Protein AF-A0A9X8Y8F3-F1 (afdb_monomer_lite)

Secondary structure (DSSP, 8-state):
----SHHHHHHHHHHHHHHHHHHHHTT-HHHHHHHHHHHHHHHHHHHHHHHHHHTT--HHHHHH-HHHHHHHHHHHHHHHHHHHHHHHHH-

Sequence (91 aa):
MVYRDSGICTISEKHKRLGYLNLLTSGRLNEYLASVNEQAENMFSQLIKEYADKQGVTERLKAENQLLWMQKMNNIRACVREIVDMEIIYL

InterPro domains:
  IPR026989 Transposon-encoded protein TnpV [PF14198] (14-89)

Organism: NCBI:txid1849041

Foldseek 3Di:
DDPPDPVVVVVVVVVVVVVCVVCVVVVNNVVVVVVLVVVLVVQLVVQLVVQCVVVVLDVVCCVVPVPVSVVSSVVSSVVSVVVSCCVSVVD

Radius of gyration: 19.42 Å; chains: 1; bounding box: 34×46×46 Å

Structure (mmCIF, N/CA/C/O backbone):
data_AF-A0A9X8Y8F3-F1
#
_entry.id   AF-A0A9X8Y8F3-F1
#
loop_
_atom_site.group_PDB
_atom_site.id
_atom_site.type_symbol
_atom_site.label_atom_id
_atom_site.label_alt_id
_atom_site.label_comp_id
_atom_site.label_asym_id
_atom_site.label_entity_id
_atom_site.label_seq_id
_atom_site.pdbx_PDB_ins_code
_atom_site.Cartn_x
_atom_site.Cartn_y
_atom_site.Cartn_z
_atom_site.occupancy
_atom_site.B_iso_or_equiv
_atom_site.auth_seq_id
_atom_site.auth_comp_id
_atom_site.auth_asym_id
_atom_site.auth_atom_id
_atom_site.pdbx_PDB_model_num
ATOM 1 N N . MET A 1 1 ? 15.377 34.957 -17.373 1.00 34.25 1 MET A N 1
ATOM 2 C CA . MET A 1 1 ? 14.587 33.812 -16.869 1.00 34.25 1 MET A CA 1
ATOM 3 C C . MET A 1 1 ? 14.965 32.598 -17.699 1.00 34.25 1 MET A C 1
ATOM 5 O O . MET A 1 1 ? 14.879 32.658 -18.917 1.00 34.25 1 MET A O 1
ATOM 9 N N . VAL A 1 2 ? 15.568 31.603 -17.052 1.00 40.06 2 VAL A N 1
ATOM 10 C CA . VAL A 1 2 ? 16.370 30.547 -17.682 1.00 40.06 2 VAL A CA 1
ATOM 11 C C . VAL A 1 2 ? 15.458 29.451 -18.231 1.00 40.06 2 VAL A C 1
ATOM 13 O O . VAL A 1 2 ? 14.809 28.751 -17.467 1.00 40.06 2 VAL A O 1
ATOM 16 N N . TYR A 1 3 ? 15.447 29.285 -19.553 1.00 38.53 3 TYR A N 1
ATOM 17 C CA . TYR A 1 3 ? 14.975 28.071 -20.216 1.00 38.53 3 TYR A CA 1
ATOM 18 C C . TYR A 1 3 ? 16.076 27.001 -20.109 1.00 38.53 3 TYR A C 1
ATOM 20 O O . TYR A 1 3 ? 16.921 26.868 -20.991 1.00 38.53 3 TYR A O 1
ATOM 28 N N . ARG A 1 4 ? 16.123 26.264 -19.001 1.00 44.72 4 ARG A N 1
ATOM 29 C CA . ARG A 1 4 ? 16.871 25.004 -18.878 1.00 44.72 4 ARG A CA 1
ATOM 30 C C . ARG A 1 4 ? 15.965 24.064 -18.116 1.00 44.72 4 ARG A C 1
ATOM 32 O O . ARG A 1 4 ? 15.908 24.221 -16.917 1.00 44.72 4 ARG A O 1
ATOM 39 N N . ASP A 1 5 ? 15.244 23.196 -18.824 1.00 50.59 5 ASP A N 1
ATOM 40 C CA . ASP A 1 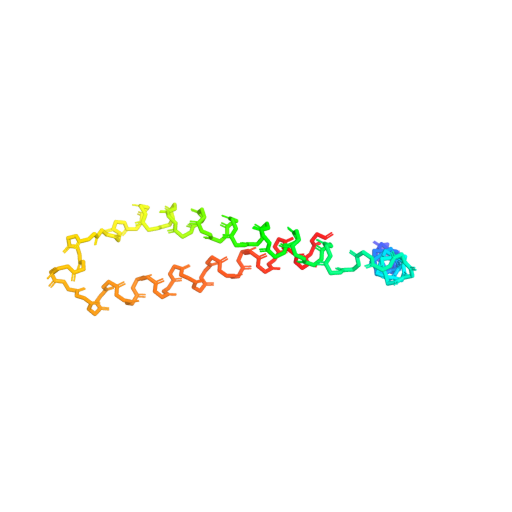5 ? 14.691 21.937 -18.279 1.00 50.59 5 ASP A CA 1
ATOM 41 C C . ASP A 1 5 ? 14.062 21.036 -19.367 1.00 50.59 5 ASP A C 1
ATOM 43 O O . ASP A 1 5 ? 13.813 19.858 -19.132 1.00 50.59 5 ASP A O 1
ATOM 47 N N . SER A 1 6 ? 13.899 21.499 -20.616 1.00 51.28 6 SER A N 1
ATOM 48 C CA . SER A 1 6 ? 13.359 20.653 -21.706 1.00 51.28 6 SER A CA 1
ATOM 49 C C . SER A 1 6 ? 14.313 19.550 -22.209 1.00 51.28 6 SER A C 1
ATOM 51 O O . SER A 1 6 ? 13.885 18.618 -22.892 1.00 51.28 6 SER A O 1
ATOM 53 N N . GLY A 1 7 ? 15.608 19.633 -21.889 1.00 50.59 7 GLY A N 1
ATOM 54 C CA . GLY A 1 7 ? 16.613 18.654 -22.327 1.00 50.59 7 GLY A CA 1
ATOM 55 C C . GLY A 1 7 ? 16.686 17.397 -21.457 1.00 50.59 7 GLY A C 1
ATOM 56 O O . GLY A 1 7 ? 16.990 16.323 -21.960 1.00 50.59 7 GLY A O 1
ATOM 57 N N . ILE A 1 8 ? 16.382 17.504 -20.162 1.00 53.00 8 ILE A N 1
ATOM 58 C CA . ILE A 1 8 ? 16.522 16.386 -19.213 1.00 53.00 8 ILE A CA 1
ATOM 59 C C . ILE A 1 8 ? 15.379 15.382 -19.407 1.00 53.00 8 ILE A C 1
ATOM 61 O O . ILE A 1 8 ? 15.618 14.179 -19.501 1.00 53.00 8 ILE A O 1
ATOM 65 N N . CYS A 1 9 ? 14.154 15.886 -19.584 1.00 49.78 9 CYS A N 1
ATOM 66 C CA . CYS A 1 9 ? 12.970 15.068 -19.853 1.00 49.78 9 CYS A CA 1
ATOM 67 C C . CYS A 1 9 ? 13.104 14.258 -21.160 1.00 49.78 9 CYS A C 1
ATOM 69 O O . CYS A 1 9 ? 12.811 13.068 -21.203 1.00 49.78 9 CYS A O 1
ATOM 71 N N . THR A 1 10 ? 13.669 14.852 -22.218 1.00 51.91 10 THR A N 1
ATOM 72 C CA . THR A 1 10 ? 13.847 14.151 -23.504 1.00 51.91 10 THR A CA 1
ATOM 73 C C . THR A 1 10 ? 14.958 13.093 -23.491 1.00 51.91 10 THR A C 1
ATOM 75 O O . THR A 1 10 ? 14.959 12.201 -24.341 1.00 51.91 10 THR A O 1
ATOM 78 N N . ILE A 1 11 ? 15.908 13.156 -22.552 1.00 53.06 11 ILE A N 1
ATOM 79 C CA . ILE A 1 11 ? 16.980 12.157 -22.412 1.00 53.06 11 ILE A CA 1
ATOM 80 C C . ILE A 1 11 ? 16.503 10.937 -21.613 1.00 53.06 11 ILE A C 1
ATOM 82 O O . ILE A 1 11 ? 16.868 9.816 -21.985 1.00 53.06 11 ILE A O 1
ATOM 86 N N . SER A 1 12 ? 15.680 11.122 -20.570 1.00 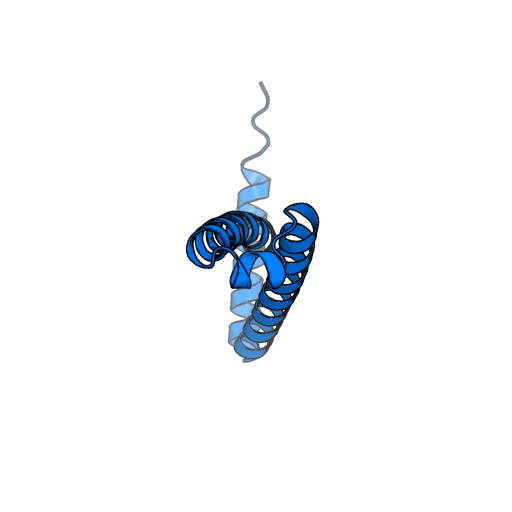56.59 12 SER A N 1
ATOM 87 C CA . SER A 1 12 ? 15.134 10.005 -19.780 1.00 56.59 12 SER A CA 1
ATOM 88 C C . SER A 1 12 ? 14.175 9.147 -20.610 1.00 56.59 12 SER A C 1
ATOM 90 O O . SER A 1 12 ? 14.297 7.921 -20.618 1.00 56.59 12 SER A O 1
ATOM 92 N N . GLU A 1 13 ? 13.309 9.772 -21.414 1.00 60.41 13 GLU A N 1
ATOM 93 C CA . GLU A 1 13 ? 12.402 9.061 -22.322 1.00 60.41 13 GLU A CA 1
ATOM 94 C C . GLU A 1 13 ? 13.159 8.237 -23.367 1.00 60.41 13 GLU A C 1
ATOM 96 O O . GLU A 1 13 ? 12.813 7.086 -23.644 1.00 60.41 13 GLU A O 1
ATOM 101 N N . LYS A 1 14 ? 14.237 8.796 -23.932 1.00 61.62 14 LYS A N 1
ATOM 102 C CA . LYS A 1 14 ? 15.081 8.079 -24.896 1.00 61.62 14 LYS A CA 1
ATOM 103 C C . LYS A 1 14 ? 15.814 6.907 -24.249 1.00 61.62 14 LYS A C 1
ATOM 105 O O . LYS A 1 14 ? 15.883 5.850 -24.868 1.00 61.62 14 LYS A O 1
ATOM 110 N N . HIS A 1 15 ? 16.310 7.054 -23.019 1.00 62.88 15 HIS A N 1
ATOM 111 C CA . HIS A 1 15 ? 16.944 5.954 -22.285 1.00 62.88 15 HIS A CA 1
ATOM 112 C C . HIS A 1 15 ? 15.952 4.844 -21.926 1.00 62.88 15 HIS A C 1
ATOM 114 O O . HIS A 1 15 ? 16.267 3.678 -22.163 1.00 62.88 15 HIS A O 1
ATOM 120 N N . LYS A 1 16 ? 14.737 5.176 -21.461 1.00 66.56 16 LYS A N 1
ATOM 121 C CA . LYS A 1 16 ? 13.668 4.184 -21.234 1.00 66.56 16 LYS A CA 1
ATOM 122 C C . LYS A 1 16 ? 13.321 3.439 -22.523 1.00 66.56 16 LYS A C 1
ATOM 124 O O . LYS A 1 16 ? 13.236 2.213 -22.531 1.00 66.56 16 LYS A O 1
ATOM 129 N N . ARG A 1 17 ? 13.202 4.163 -23.640 1.00 66.38 17 ARG A N 1
ATOM 130 C CA . ARG A 1 17 ? 12.889 3.575 -24.951 1.00 66.38 17 ARG A CA 1
ATOM 131 C C . ARG A 1 17 ? 14.005 2.668 -25.475 1.00 66.38 17 ARG A C 1
ATOM 133 O O . ARG A 1 17 ? 13.713 1.594 -25.991 1.00 66.38 17 ARG A O 1
ATOM 140 N N . LEU A 1 18 ? 15.266 3.076 -25.329 1.00 68.94 18 LEU A N 1
ATOM 141 C CA . LEU A 1 18 ? 16.431 2.272 -25.711 1.00 68.94 18 LEU A CA 1
ATOM 142 C C . LEU A 1 18 ? 16.583 1.036 -24.818 1.00 68.94 18 LEU A C 1
ATOM 144 O O . LEU A 1 18 ? 16.839 -0.047 -25.332 1.00 68.94 18 LEU A O 1
ATOM 148 N N . GLY A 1 19 ? 16.358 1.165 -23.507 1.00 68.31 19 GLY A N 1
ATOM 149 C CA . GLY A 1 19 ? 16.327 0.034 -22.579 1.00 68.31 19 GLY A CA 1
ATOM 150 C C . GLY A 1 19 ? 15.247 -0.982 -22.952 1.00 68.31 19 GLY A C 1
ATOM 151 O O . GLY A 1 19 ? 15.536 -2.170 -23.071 1.00 68.31 19 GLY A O 1
ATOM 152 N N . TYR A 1 20 ? 14.034 -0.507 -23.245 1.00 67.38 20 TYR A N 1
ATOM 153 C CA . TYR A 1 20 ? 12.929 -1.346 -23.711 1.00 67.38 20 TYR A CA 1
ATOM 154 C C . TYR A 1 20 ? 13.258 -2.072 -25.026 1.00 67.38 20 TYR A C 1
ATOM 156 O O . TYR A 1 20 ? 13.054 -3.279 -25.133 1.00 67.38 20 TYR A O 1
ATOM 164 N N . LEU A 1 21 ? 13.827 -1.369 -26.011 1.00 68.38 21 LEU A N 1
ATOM 165 C CA . LEU A 1 21 ? 14.257 -1.955 -27.287 1.00 68.38 21 LEU A CA 1
ATOM 166 C C . LEU A 1 21 ? 15.368 -2.999 -27.109 1.00 68.38 21 LEU A C 1
ATOM 168 O O . LEU A 1 21 ? 15.324 -4.056 -27.737 1.00 68.38 21 LEU A O 1
ATOM 172 N N . ASN A 1 22 ? 16.332 -2.742 -26.226 1.00 69.75 22 ASN A N 1
ATOM 173 C CA . ASN A 1 22 ? 17.407 -3.684 -25.914 1.00 69.75 22 ASN A CA 1
ATOM 174 C C . ASN A 1 22 ? 16.877 -4.939 -25.198 1.00 69.75 22 ASN A C 1
ATOM 176 O O . ASN A 1 22 ? 17.292 -6.058 -25.506 1.00 69.75 22 ASN A O 1
ATOM 180 N N . LEU A 1 23 ? 15.918 -4.784 -24.282 1.00 68.56 23 LEU A N 1
ATOM 181 C CA . LEU A 1 23 ? 15.248 -5.895 -23.597 1.00 68.56 23 LEU A CA 1
ATOM 182 C C . LEU A 1 23 ? 14.373 -6.725 -24.541 1.00 68.56 23 LEU A C 1
ATOM 184 O O . LEU A 1 23 ? 14.369 -7.953 -24.460 1.00 68.56 23 LEU A O 1
ATOM 188 N N . LEU A 1 24 ? 13.674 -6.064 -25.465 1.00 70.38 24 LEU A N 1
ATOM 189 C CA . LEU A 1 24 ? 12.883 -6.726 -26.498 1.00 70.38 24 LEU A CA 1
ATOM 190 C C . LEU A 1 24 ? 13.781 -7.538 -27.440 1.00 70.38 24 LEU A C 1
ATOM 192 O O . LEU A 1 24 ? 13.501 -8.702 -27.709 1.00 70.38 24 LEU A O 1
ATOM 196 N N . THR A 1 25 ? 14.895 -6.950 -27.884 1.00 71.06 25 THR A N 1
ATOM 197 C CA . THR A 1 25 ? 15.841 -7.600 -28.809 1.00 71.06 25 THR A CA 1
ATOM 198 C C . THR A 1 25 ? 16.600 -8.754 -28.145 1.00 71.06 25 THR A C 1
ATOM 200 O O . THR A 1 25 ? 16.934 -9.732 -28.804 1.00 71.06 25 THR A O 1
ATOM 203 N N . SER A 1 26 ? 16.845 -8.676 -26.833 1.00 75.75 26 SER A N 1
ATOM 204 C CA . SER A 1 26 ? 17.495 -9.747 -26.060 1.00 75.75 26 SER A CA 1
ATOM 205 C C . SER A 1 26 ? 16.540 -10.854 -25.598 1.00 75.75 26 SER A C 1
ATOM 207 O O . SER A 1 26 ? 17.002 -11.850 -25.047 1.00 75.75 26 SER A O 1
ATOM 209 N N . GLY A 1 27 ? 15.223 -10.701 -25.790 1.00 74.81 27 GLY A N 1
ATOM 210 C CA . GLY A 1 27 ? 14.215 -11.663 -25.329 1.00 74.81 27 GLY A CA 1
ATOM 211 C C . GLY A 1 27 ? 14.022 -11.707 -23.806 1.00 74.81 27 GLY A C 1
ATOM 212 O O . GLY A 1 27 ? 13.264 -12.535 -23.311 1.00 74.81 27 GLY A O 1
ATOM 213 N N . ARG A 1 28 ? 14.670 -10.807 -23.051 1.00 77.44 28 ARG A N 1
ATOM 214 C CA . ARG A 1 28 ? 14.656 -10.769 -21.573 1.00 77.44 28 ARG A CA 1
ATOM 215 C C . ARG A 1 28 ? 13.637 -9.786 -20.999 1.00 77.44 28 ARG A C 1
ATOM 217 O O . ARG A 1 28 ? 13.621 -9.530 -19.798 1.00 77.44 28 ARG A O 1
ATOM 224 N N . LEU A 1 29 ? 12.770 -9.236 -21.849 1.00 79.25 29 LEU A N 1
ATOM 225 C CA . LEU A 1 29 ? 11.723 -8.295 -21.450 1.00 79.25 29 LEU A CA 1
ATOM 226 C C . LEU A 1 29 ? 10.818 -8.866 -20.350 1.00 79.25 29 LEU A C 1
ATOM 228 O O . LEU A 1 29 ? 10.516 -8.166 -19.390 1.00 79.25 29 LEU A O 1
ATOM 232 N N . ASN A 1 30 ? 10.433 -10.138 -20.458 1.00 79.62 30 ASN A N 1
ATOM 233 C CA . ASN A 1 30 ? 9.575 -10.779 -19.462 1.00 79.62 30 ASN A CA 1
ATOM 234 C C . ASN A 1 30 ? 10.272 -10.927 -18.101 1.00 79.62 30 ASN A C 1
ATOM 236 O O . ASN A 1 30 ? 9.631 -10.716 -17.079 1.00 79.62 30 ASN A O 1
ATOM 240 N N . GLU A 1 31 ? 11.576 -11.230 -18.078 1.00 83.31 31 GLU A N 1
ATOM 241 C CA . GLU A 1 31 ? 12.365 -11.295 -16.835 1.00 83.31 31 GLU A CA 1
ATOM 242 C C . GLU A 1 31 ? 12.441 -9.920 -16.159 1.00 83.31 31 GLU A C 1
ATOM 244 O O . GLU A 1 31 ? 12.271 -9.808 -14.947 1.00 83.31 31 GLU A O 1
ATOM 249 N N . TYR A 1 32 ? 12.650 -8.862 -16.947 1.00 82.25 32 TYR A N 1
ATOM 250 C CA . TYR A 1 32 ? 12.680 -7.489 -16.445 1.00 82.25 32 TYR A CA 1
ATOM 251 C C . TYR A 1 32 ? 11.314 -7.023 -15.922 1.00 82.25 32 TYR A C 1
ATOM 253 O O . TYR A 1 32 ? 11.228 -6.444 -14.846 1.00 82.25 32 TYR A O 1
ATOM 261 N N . LEU A 1 33 ? 10.227 -7.303 -16.647 1.00 82.31 33 LEU A N 1
ATOM 262 C CA . LEU A 1 33 ? 8.879 -6.967 -16.182 1.00 82.31 33 LEU A CA 1
ATOM 263 C C . LEU A 1 33 ? 8.518 -7.730 -14.902 1.00 82.31 33 LEU A C 1
ATOM 265 O O . LEU A 1 33 ? 7.921 -7.148 -14.000 1.00 82.31 33 LEU A O 1
ATOM 269 N N . ALA A 1 34 ? 8.913 -9.002 -14.796 1.00 85.38 34 ALA A N 1
ATOM 270 C CA . ALA A 1 34 ? 8.699 -9.795 -13.591 1.00 85.38 34 ALA A CA 1
ATOM 271 C C . ALA A 1 34 ? 9.455 -9.220 -12.384 1.00 85.38 34 ALA A C 1
ATOM 273 O O . ALA A 1 34 ? 8.870 -9.109 -11.311 1.00 85.38 34 ALA A O 1
ATOM 274 N N . SER A 1 35 ? 10.710 -8.793 -12.558 1.00 84.62 35 SER A N 1
ATOM 275 C CA . SER A 1 35 ? 11.502 -8.220 -11.462 1.00 84.62 35 SER A CA 1
ATOM 276 C C . SER A 1 35 ? 11.015 -6.837 -11.023 1.00 84.62 35 SER A C 1
ATOM 278 O O . SER A 1 35 ? 11.071 -6.515 -9.836 1.00 84.62 35 SER A O 1
ATOM 280 N N . VAL A 1 36 ? 10.508 -6.011 -11.944 1.00 84.25 36 VAL A N 1
ATOM 281 C CA . VAL A 1 36 ? 9.854 -4.735 -11.603 1.00 84.25 36 VAL A CA 1
ATOM 282 C C . VAL A 1 36 ? 8.538 -4.988 -10.867 1.00 84.25 36 VAL A C 1
ATOM 284 O O . VAL A 1 36 ? 8.269 -4.344 -9.855 1.00 84.25 36 VAL A O 1
ATOM 287 N N . ASN A 1 37 ? 7.742 -5.959 -11.320 1.00 85.12 37 ASN A N 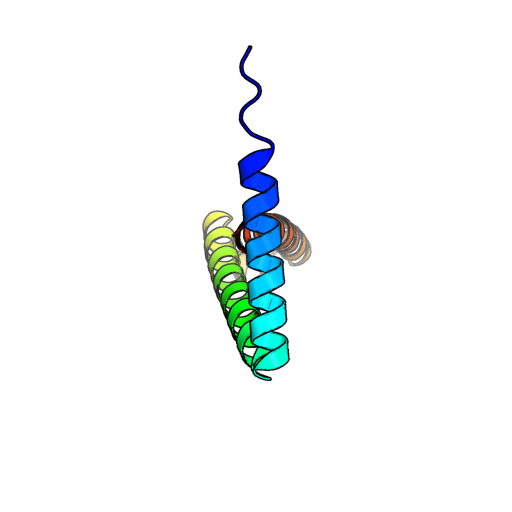1
ATOM 288 C CA . ASN A 1 37 ? 6.497 -6.327 -10.652 1.00 85.12 37 ASN A CA 1
ATOM 289 C C . ASN A 1 37 ? 6.745 -6.889 -9.242 1.00 85.12 37 ASN A C 1
ATOM 291 O O . ASN A 1 37 ? 6.036 -6.540 -8.306 1.00 85.12 37 ASN A O 1
ATOM 295 N N . GLU A 1 38 ? 7.770 -7.723 -9.066 1.00 89.31 38 GLU A N 1
ATOM 296 C CA . GLU A 1 38 ? 8.161 -8.246 -7.752 1.00 89.31 38 GLU A CA 1
ATOM 297 C C . GLU A 1 38 ? 8.597 -7.123 -6.800 1.00 89.31 38 GLU A C 1
ATOM 299 O O . GLU A 1 38 ? 8.198 -7.106 -5.635 1.00 89.31 38 GLU A O 1
ATOM 304 N N . GLN A 1 39 ? 9.363 -6.145 -7.292 1.00 86.88 39 GLN A N 1
ATOM 305 C CA . GLN A 1 39 ? 9.721 -4.960 -6.509 1.00 86.88 39 GLN A CA 1
ATOM 306 C C . GLN A 1 39 ? 8.483 -4.150 -6.102 1.00 86.88 39 GLN A C 1
ATOM 308 O O . GLN A 1 39 ? 8.366 -3.783 -4.932 1.00 86.88 39 GLN A O 1
ATOM 313 N N . ALA A 1 40 ? 7.534 -3.943 -7.021 1.00 85.31 40 ALA A N 1
ATOM 314 C CA . ALA A 1 40 ? 6.266 -3.266 -6.743 1.00 85.31 40 ALA A CA 1
ATOM 315 C C . ALA A 1 40 ? 5.476 -3.945 -5.628 1.00 85.31 40 ALA A C 1
ATOM 317 O O . ALA A 1 40 ? 5.075 -3.297 -4.663 1.00 85.31 40 ALA A O 1
ATOM 318 N N . GLU A 1 41 ? 5.291 -5.257 -5.741 1.00 89.12 41 GLU A N 1
ATOM 319 C CA . GLU A 1 41 ? 4.516 -6.039 -4.782 1.00 89.12 41 GLU A CA 1
ATOM 320 C C . GLU A 1 41 ? 5.188 -6.093 -3.407 1.00 89.12 41 GLU A C 1
ATOM 322 O O . GLU A 1 41 ? 4.511 -6.002 -2.377 1.00 89.12 41 GLU A O 1
ATOM 327 N N . ASN A 1 42 ? 6.521 -6.175 -3.369 1.00 91.31 42 ASN A N 1
ATOM 328 C CA . ASN A 1 42 ? 7.280 -6.131 -2.122 1.00 91.31 42 ASN A CA 1
ATOM 329 C C . ASN A 1 42 ? 7.141 -4.769 -1.428 1.00 91.31 42 ASN A C 1
ATOM 331 O O . ASN A 1 42 ? 6.821 -4.722 -0.236 1.00 91.31 42 ASN A O 1
ATOM 335 N N . MET A 1 43 ? 7.307 -3.666 -2.167 1.00 89.81 43 MET A N 1
ATOM 336 C CA . MET A 1 43 ? 7.118 -2.312 -1.635 1.00 89.81 43 MET A CA 1
ATOM 337 C C . MET A 1 43 ? 5.683 -2.093 -1.154 1.00 89.81 43 MET A C 1
ATOM 339 O O . MET A 1 43 ? 5.467 -1.616 -0.038 1.00 89.81 43 MET A O 1
ATOM 343 N N . PHE A 1 44 ? 4.699 -2.495 -1.960 1.00 86.88 44 PHE A N 1
ATOM 344 C CA . PHE A 1 44 ? 3.285 -2.394 -1.620 1.00 86.88 44 PHE A CA 1
ATOM 345 C C . PHE A 1 44 ? 2.974 -3.163 -0.332 1.00 86.88 44 PHE A C 1
ATOM 347 O O . PHE A 1 44 ? 2.411 -2.609 0.612 1.00 86.88 44 PHE A O 1
ATOM 354 N N . SER A 1 45 ? 3.403 -4.422 -0.243 1.00 89.56 45 SER A N 1
ATOM 355 C CA . SER A 1 45 ? 3.166 -5.274 0.925 1.00 89.56 45 SER A CA 1
ATOM 356 C C . SER A 1 45 ? 3.805 -4.723 2.200 1.00 89.56 45 SER A C 1
ATOM 358 O O . SER A 1 45 ? 3.200 -4.802 3.274 1.00 89.56 45 SER A O 1
ATOM 360 N N . GLN A 1 46 ? 5.009 -4.156 2.102 1.00 92.88 46 GLN A N 1
ATOM 361 C CA . GLN A 1 46 ? 5.683 -3.540 3.241 1.00 92.88 46 GLN A CA 1
ATOM 362 C C . GLN A 1 46 ? 4.952 -2.274 3.707 1.00 92.88 46 GLN A C 1
ATOM 364 O O . GLN A 1 46 ? 4.639 -2.147 4.891 1.00 92.88 46 GLN A O 1
ATOM 369 N N . LEU A 1 47 ? 4.604 -1.378 2.781 1.00 91.19 47 LEU A N 1
ATOM 370 C CA . LEU A 1 47 ? 3.918 -0.125 3.098 1.00 91.19 47 LEU A CA 1
ATOM 371 C C . LEU A 1 47 ? 2.524 -0.362 3.691 1.00 91.19 47 LEU A C 1
ATOM 373 O O . LEU A 1 47 ? 2.154 0.297 4.660 1.00 91.19 47 LEU A O 1
ATOM 377 N N . ILE A 1 48 ? 1.760 -1.334 3.182 1.00 89.88 48 ILE A N 1
ATOM 378 C CA . ILE A 1 48 ? 0.462 -1.695 3.772 1.00 89.88 48 ILE A CA 1
ATOM 379 C C . ILE A 1 48 ? 0.619 -2.105 5.239 1.00 89.88 48 ILE A C 1
ATOM 381 O O . ILE A 1 48 ? -0.183 -1.668 6.063 1.00 89.88 48 ILE A O 1
ATOM 385 N N . LYS A 1 49 ? 1.637 -2.910 5.581 1.00 88.81 49 LYS A N 1
ATOM 386 C CA . LYS A 1 49 ? 1.900 -3.309 6.974 1.00 88.81 49 LYS A CA 1
ATOM 387 C C . LYS A 1 49 ? 2.246 -2.100 7.838 1.00 88.81 49 LYS A C 1
ATOM 389 O O . LYS A 1 49 ? 1.599 -1.883 8.855 1.00 88.81 49 LYS A O 1
ATOM 394 N N . GLU A 1 50 ? 3.180 -1.263 7.392 1.00 89.81 50 GLU A N 1
ATOM 395 C CA . GLU A 1 50 ? 3.590 -0.070 8.141 1.00 89.81 50 GLU A CA 1
ATOM 396 C C . GLU A 1 50 ? 2.425 0.899 8.394 1.00 89.81 50 GLU A C 1
ATOM 398 O O . GLU A 1 50 ? 2.279 1.439 9.492 1.00 89.81 50 GLU A O 1
ATOM 403 N N . TYR A 1 51 ? 1.575 1.129 7.391 1.00 87.75 51 TYR A N 1
ATOM 404 C CA . TYR A 1 51 ? 0.412 2.004 7.534 1.00 87.75 51 TYR A CA 1
ATOM 405 C C . TYR A 1 51 ? -0.703 1.366 8.365 1.00 87.75 51 TYR A C 1
ATOM 407 O O . TYR A 1 51 ? -1.366 2.076 9.125 1.00 87.75 51 TYR A O 1
ATOM 415 N N . ALA A 1 52 ? -0.909 0.050 8.257 1.00 87.06 52 ALA A N 1
ATOM 416 C CA . ALA A 1 52 ? -1.862 -0.674 9.092 1.00 87.06 52 ALA A CA 1
ATOM 417 C C . ALA A 1 52 ? -1.462 -0.608 10.572 1.00 87.06 52 ALA A C 1
ATOM 419 O O . ALA A 1 52 ? -2.312 -0.295 11.410 1.00 87.06 52 ALA A O 1
ATOM 420 N N . ASP A 1 53 ? -0.175 -0.792 10.874 1.00 87.56 53 ASP A N 1
ATOM 421 C CA . ASP A 1 53 ? 0.373 -0.682 12.226 1.00 87.56 53 ASP A CA 1
ATOM 422 C C . ASP A 1 53 ? 0.238 0.750 12.765 1.00 87.56 53 ASP A C 1
ATOM 424 O O . ASP A 1 53 ? -0.293 0.955 13.859 1.00 87.56 53 ASP A O 1
ATOM 428 N N . LYS A 1 54 ? 0.614 1.766 11.971 1.00 86.81 54 LYS A N 1
ATOM 429 C CA . LYS A 1 54 ? 0.483 3.187 12.354 1.00 86.81 54 LYS A CA 1
ATOM 430 C C . LYS A 1 54 ? -0.965 3.616 12.602 1.00 86.81 54 LYS A C 1
ATOM 432 O O . LYS A 1 54 ? -1.215 4.433 13.484 1.00 86.81 54 LY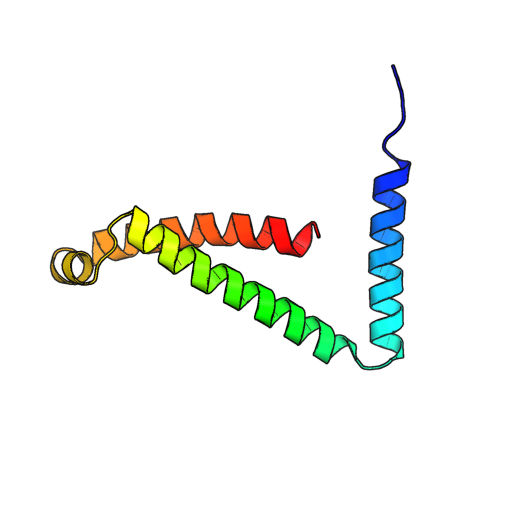S A O 1
ATOM 437 N N . GLN A 1 55 ? -1.921 3.101 11.827 1.00 83.25 55 GLN A N 1
ATOM 438 C CA . GLN A 1 55 ? -3.343 3.438 11.972 1.00 83.25 55 GLN A CA 1
ATOM 439 C C . GLN A 1 55 ? -4.098 2.522 12.949 1.00 83.25 55 GLN A C 1
ATOM 441 O O . GLN A 1 55 ? -5.313 2.685 13.112 1.00 83.25 55 GLN A O 1
ATOM 446 N N . GLY A 1 56 ? -3.410 1.568 13.589 1.00 82.38 56 GLY A N 1
ATOM 447 C CA . GLY A 1 56 ? -4.008 0.632 14.542 1.00 82.38 56 GLY A CA 1
ATOM 448 C C . GLY A 1 56 ? -5.045 -0.304 13.914 1.00 82.38 56 GLY A C 1
ATOM 449 O O . GLY A 1 56 ? -5.977 -0.744 14.592 1.00 82.38 56 GLY A O 1
ATOM 450 N N . VAL A 1 57 ? -4.922 -0.597 12.615 1.00 82.00 57 VAL A N 1
ATOM 451 C CA . VAL A 1 57 ? -5.822 -1.496 11.878 1.00 82.00 57 VAL A CA 1
ATOM 452 C C . VAL A 1 57 ? -5.473 -2.940 12.238 1.00 82.00 57 VAL A C 1
ATOM 454 O O . VAL A 1 57 ? -4.775 -3.642 11.517 1.00 82.00 57 VAL A O 1
ATOM 457 N N . THR A 1 58 ? -5.952 -3.376 13.401 1.00 83.19 58 THR A N 1
ATOM 458 C CA . THR A 1 58 ? -5.661 -4.700 13.969 1.00 83.19 58 THR A CA 1
ATOM 459 C C . THR A 1 58 ? -6.781 -5.705 13.700 1.00 83.19 58 THR A C 1
ATOM 461 O O . THR A 1 58 ? -7.911 -5.345 13.361 1.00 83.19 58 THR A O 1
ATOM 464 N N . GLU A 1 59 ? -6.499 -6.994 13.903 1.00 79.81 59 GLU A N 1
ATOM 465 C CA . GLU A 1 59 ? -7.521 -8.050 13.847 1.00 79.81 59 GLU A CA 1
ATOM 466 C C . GLU A 1 59 ? -8.634 -7.859 14.889 1.00 79.81 59 GLU A C 1
ATOM 468 O O . GLU A 1 59 ? -9.771 -8.263 14.654 1.00 79.81 59 GLU A O 1
ATOM 473 N N . ARG A 1 60 ? -8.349 -7.169 16.003 1.00 79.62 60 ARG A N 1
ATOM 474 C CA . ARG A 1 60 ? -9.365 -6.802 17.001 1.00 79.62 60 ARG A CA 1
ATOM 475 C C . ARG A 1 60 ? -10.382 -5.818 16.431 1.00 79.62 60 ARG A C 1
ATOM 477 O O . ARG A 1 60 ? -11.577 -6.060 16.534 1.00 79.62 60 ARG A O 1
ATOM 484 N N . LEU A 1 61 ? -9.915 -4.791 15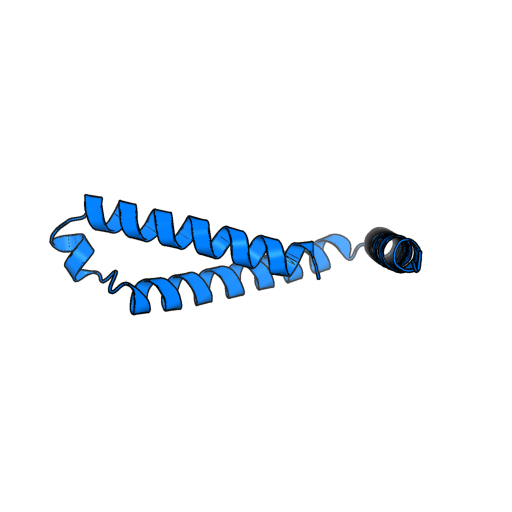.715 1.00 81.31 61 LEU A N 1
ATOM 485 C CA . LEU A 1 61 ? -10.791 -3.857 15.002 1.00 81.31 61 LEU A CA 1
ATOM 486 C C . LEU A 1 61 ? -11.645 -4.576 13.950 1.00 81.31 61 LEU A C 1
ATOM 488 O O . LEU A 1 61 ? -12.801 -4.222 13.742 1.00 81.31 61 LEU A O 1
ATOM 492 N N . LYS A 1 62 ? -11.096 -5.608 13.301 1.00 84.75 62 LYS A N 1
ATOM 493 C CA . LYS A 1 62 ? -11.839 -6.439 12.347 1.00 84.75 62 LYS A CA 1
ATOM 494 C C . LYS A 1 62 ? -12.964 -7.232 13.022 1.00 84.75 62 LYS A C 1
ATOM 496 O O . LYS A 1 62 ? -14.035 -7.350 12.432 1.00 84.75 62 LYS A O 1
ATOM 501 N N . ALA A 1 63 ? -12.723 -7.758 14.225 1.00 83.75 63 ALA A N 1
ATOM 502 C CA . ALA A 1 63 ? -13.709 -8.506 15.006 1.00 83.75 63 ALA A CA 1
ATOM 503 C C . ALA A 1 63 ? -14.793 -7.601 15.621 1.00 83.75 63 ALA A C 1
ATOM 505 O O . ALA A 1 63 ? -15.954 -7.992 15.677 1.00 83.75 63 ALA A O 1
ATOM 506 N N . GLU A 1 64 ? -14.426 -6.391 16.047 1.00 86.31 64 GLU A N 1
ATOM 507 C CA . GLU A 1 64 ? -15.347 -5.417 16.646 1.00 86.31 64 GLU A CA 1
ATOM 508 C C . GLU A 1 64 ? -16.170 -4.661 15.594 1.00 86.31 64 GLU A C 1
ATOM 510 O O . GLU A 1 64 ? -17.365 -4.434 15.777 1.00 86.31 64 GLU A O 1
ATOM 515 N N . ASN A 1 65 ? -15.544 -4.252 14.486 1.00 86.00 65 ASN A N 1
ATOM 516 C CA . ASN A 1 65 ? -16.199 -3.496 13.423 1.00 86.00 65 ASN A CA 1
ATOM 517 C C . ASN A 1 65 ? -15.544 -3.740 12.054 1.00 86.00 65 ASN A C 1
ATOM 519 O O . ASN A 1 65 ? -14.705 -2.975 11.567 1.00 86.00 65 ASN A O 1
ATOM 523 N N . GLN A 1 66 ? -16.004 -4.799 11.389 1.00 84.62 66 GLN A N 1
ATOM 524 C CA . GLN A 1 66 ? -15.520 -5.205 10.072 1.00 84.62 66 GLN A CA 1
ATOM 525 C C . GLN A 1 66 ? -15.701 -4.122 8.993 1.00 84.62 66 GLN A C 1
ATOM 527 O O . GLN A 1 66 ? -14.850 -3.989 8.114 1.00 84.62 66 GLN A O 1
ATOM 532 N N . LEU A 1 67 ? -16.775 -3.327 9.050 1.00 88.44 67 LEU A N 1
ATOM 533 C CA . LEU A 1 67 ? -17.028 -2.244 8.091 1.00 88.44 67 LEU A CA 1
ATOM 534 C C . LEU A 1 67 ? -15.986 -1.129 8.217 1.00 88.44 67 LEU A C 1
ATOM 536 O O . LEU A 1 67 ? -15.390 -0.725 7.218 1.00 88.44 67 LEU A O 1
ATOM 540 N N . LEU A 1 68 ? -15.721 -0.680 9.444 1.00 87.56 68 LEU A N 1
ATOM 541 C CA . LEU A 1 68 ? -14.719 0.349 9.717 1.00 87.56 68 LEU A CA 1
ATOM 542 C C . LEU A 1 68 ? -13.300 -0.146 9.400 1.00 87.56 68 LEU A C 1
ATOM 544 O O . LEU A 1 68 ? -12.483 0.603 8.861 1.00 87.56 68 LEU A O 1
ATOM 548 N N . TRP A 1 69 ? -13.022 -1.426 9.662 1.00 91.06 69 TRP A N 1
ATOM 549 C CA . TRP A 1 69 ? -11.778 -2.071 9.247 1.00 91.06 69 TRP A CA 1
ATOM 550 C C . TRP A 1 69 ? -11.612 -2.054 7.720 1.00 91.06 69 TRP A C 1
ATOM 552 O O . TRP A 1 69 ? -10.566 -1.633 7.226 1.00 91.06 69 TRP A O 1
ATOM 562 N N . MET A 1 70 ? -12.649 -2.431 6.958 1.00 86.56 70 MET A N 1
ATOM 563 C CA . MET A 1 70 ? -12.608 -2.398 5.489 1.00 86.56 70 MET A CA 1
ATOM 564 C C . MET A 1 70 ? -12.408 -0.980 4.949 1.00 86.56 70 MET A C 1
ATOM 566 O O . MET A 1 70 ? -11.621 -0.791 4.023 1.00 86.56 70 MET A O 1
ATOM 570 N N . GLN A 1 71 ? -13.071 0.019 5.538 1.00 88.50 71 GLN A N 1
ATOM 571 C CA . GLN A 1 71 ? -12.899 1.421 5.153 1.00 88.50 71 GLN A CA 1
ATOM 572 C C . GLN A 1 71 ? -11.459 1.897 5.366 1.00 88.50 71 GLN A C 1
ATOM 574 O O . GLN A 1 71 ? -10.850 2.438 4.443 1.00 88.50 71 GLN A O 1
ATOM 579 N N . LYS A 1 72 ? -10.887 1.657 6.552 1.00 88.31 72 LYS A N 1
ATOM 580 C CA . LYS A 1 72 ? -9.500 2.035 6.860 1.00 88.31 72 LYS A CA 1
ATOM 581 C C . LYS A 1 72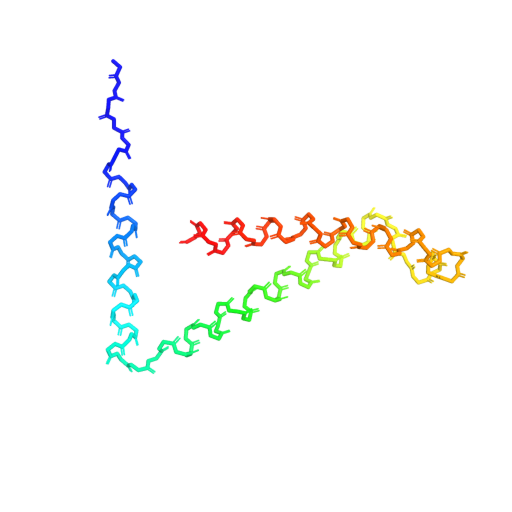 ? -8.501 1.303 5.971 1.00 88.31 72 LYS A C 1
ATOM 583 O O . LYS A 1 72 ? -7.609 1.936 5.415 1.00 88.31 72 LYS A O 1
ATOM 588 N N . MET A 1 73 ? -8.688 0.001 5.768 1.00 88.06 73 MET A N 1
ATOM 589 C CA . MET A 1 73 ? -7.805 -0.799 4.922 1.00 88.06 73 MET A CA 1
ATOM 590 C C . MET A 1 73 ? -7.852 -0.353 3.456 1.00 88.06 73 MET A C 1
ATOM 592 O O . MET A 1 73 ? -6.816 -0.280 2.801 1.00 88.06 73 MET A O 1
ATOM 596 N N . ASN A 1 74 ? -9.031 -0.000 2.938 1.00 89.81 74 ASN A N 1
ATOM 597 C CA . ASN A 1 74 ? -9.153 0.551 1.588 1.00 89.81 74 ASN A CA 1
ATOM 598 C C . ASN A 1 74 ? -8.471 1.913 1.455 1.00 89.81 74 ASN A C 1
ATOM 600 O O . ASN A 1 74 ? -7.804 2.153 0.453 1.00 89.81 74 ASN A O 1
ATOM 604 N N . ASN A 1 75 ? -8.596 2.777 2.462 1.00 91.31 75 ASN A N 1
ATOM 605 C CA . ASN A 1 75 ? -7.947 4.085 2.448 1.00 91.31 75 ASN A CA 1
ATOM 606 C C . ASN A 1 75 ? -6.411 3.949 2.463 1.00 91.31 75 ASN A C 1
ATOM 608 O O . ASN A 1 75 ? -5.714 4.583 1.675 1.00 91.31 75 ASN A O 1
ATOM 612 N N . ILE A 1 76 ? -5.886 3.028 3.280 1.00 90.25 76 ILE A N 1
ATOM 613 C CA . ILE A 1 76 ? -4.457 2.686 3.302 1.00 90.25 76 ILE A CA 1
ATOM 614 C C . ILE A 1 76 ? -3.998 2.156 1.938 1.00 90.25 76 ILE A C 1
ATOM 616 O O . ILE A 1 76 ? -2.990 2.623 1.419 1.00 90.25 76 ILE A O 1
ATOM 620 N N . ARG A 1 77 ? -4.750 1.239 1.314 1.00 90.38 77 ARG A N 1
ATOM 621 C CA . ARG A 1 77 ? -4.413 0.732 -0.028 1.00 90.38 77 ARG A CA 1
ATOM 622 C C . ARG A 1 77 ? -4.377 1.822 -1.088 1.00 90.38 77 ARG A C 1
ATOM 624 O O . ARG A 1 77 ? -3.488 1.780 -1.929 1.00 90.38 77 ARG A O 1
ATOM 631 N N . ALA A 1 78 ? -5.322 2.760 -1.065 1.00 91.50 78 ALA A N 1
ATOM 632 C CA . ALA A 1 78 ? -5.339 3.866 -2.016 1.00 91.50 78 ALA A CA 1
ATOM 633 C C . ALA A 1 78 ? -4.073 4.724 -1.879 1.00 91.50 78 ALA A C 1
ATOM 635 O O . ALA A 1 78 ? -3.365 4.927 -2.859 1.00 91.50 78 ALA A O 1
ATOM 636 N N . CYS A 1 79 ? -3.729 5.117 -0.650 1.00 89.62 79 CYS A N 1
ATOM 637 C CA . CYS A 1 79 ? -2.544 5.929 -0.378 1.00 89.62 79 CYS A CA 1
ATOM 638 C C . CYS A 1 79 ? -1.234 5.201 -0.730 1.00 89.62 79 CYS A C 1
ATOM 640 O O . CYS A 1 79 ? -0.358 5.770 -1.373 1.00 89.62 79 CYS A O 1
ATOM 642 N N . VAL A 1 80 ? -1.106 3.919 -0.372 1.00 90.19 80 VAL A N 1
ATOM 643 C CA . VAL A 1 80 ? 0.091 3.128 -0.703 1.00 90.19 80 VAL A CA 1
ATOM 644 C C . VAL A 1 80 ? 0.236 2.928 -2.210 1.00 90.19 80 VAL A C 1
ATOM 646 O O . VAL A 1 80 ? 1.351 2.982 -2.721 1.00 90.19 80 VAL A O 1
ATOM 649 N N . ARG A 1 81 ? -0.872 2.734 -2.933 1.00 89.38 81 ARG A N 1
ATOM 650 C CA . ARG A 1 81 ? -0.845 2.597 -4.392 1.00 89.38 81 ARG A CA 1
ATOM 651 C C . ARG A 1 81 ? -0.293 3.849 -5.065 1.00 89.38 81 ARG A C 1
ATOM 653 O O . ARG A 1 81 ? 0.581 3.727 -5.909 1.00 89.38 81 ARG A O 1
ATOM 660 N N . GLU A 1 82 ? -0.740 5.028 -4.641 1.00 87.75 82 GLU A N 1
ATOM 661 C CA . GLU A 1 82 ? -0.226 6.297 -5.169 1.00 87.75 82 GLU A CA 1
ATOM 662 C C . GLU A 1 82 ? 1.287 6.444 -4.948 1.00 87.75 82 GLU A C 1
ATOM 664 O O . GLU A 1 82 ? 1.998 6.880 -5.849 1.00 87.75 82 GLU A O 1
ATOM 669 N N . ILE A 1 83 ? 1.794 6.030 -3.781 1.00 86.25 83 ILE A N 1
ATOM 670 C CA . ILE A 1 83 ? 3.231 6.077 -3.471 1.00 86.25 83 ILE A CA 1
ATOM 671 C C . ILE A 1 83 ? 4.019 5.109 -4.363 1.00 86.25 83 ILE A C 1
ATOM 673 O O . ILE A 1 83 ? 5.024 5.503 -4.951 1.00 86.25 83 ILE A O 1
ATOM 677 N N . VAL A 1 84 ? 3.572 3.854 -4.484 1.00 85.69 84 VAL A N 1
ATOM 678 C CA . VAL A 1 84 ? 4.260 2.846 -5.312 1.00 85.69 84 VAL A CA 1
ATOM 679 C C . VAL A 1 84 ? 4.230 3.235 -6.790 1.00 85.69 84 VAL A C 1
ATOM 681 O O . VAL A 1 84 ? 5.249 3.108 -7.467 1.00 85.69 84 VAL A O 1
ATOM 684 N N . ASP A 1 85 ? 3.104 3.754 -7.283 1.00 82.00 85 ASP A N 1
ATOM 685 C CA . ASP A 1 85 ? 2.978 4.218 -8.665 1.00 82.00 85 ASP A CA 1
ATOM 686 C C . ASP A 1 85 ? 3.930 5.393 -8.940 1.00 82.00 85 ASP A C 1
ATOM 688 O O . ASP A 1 85 ? 4.576 5.425 -9.988 1.00 82.00 85 ASP A O 1
ATOM 692 N N . MET A 1 86 ? 4.079 6.332 -7.994 1.00 83.62 86 MET A N 1
ATOM 693 C CA . MET A 1 86 ? 5.062 7.409 -8.130 1.00 83.62 86 MET A CA 1
ATOM 694 C C . MET A 1 86 ? 6.500 6.880 -8.168 1.00 83.62 86 MET A C 1
ATOM 696 O O . MET A 1 86 ? 7.266 7.282 -9.037 1.00 83.62 86 MET A O 1
ATOM 700 N N . GLU A 1 87 ? 6.870 5.960 -7.281 1.00 79.44 87 GLU A N 1
ATOM 701 C CA . GLU A 1 87 ? 8.234 5.422 -7.233 1.00 79.44 87 GLU A CA 1
ATOM 702 C C . GLU A 1 87 ? 8.572 4.589 -8.480 1.00 79.44 87 GLU A C 1
ATOM 704 O O . GLU A 1 87 ? 9.626 4.770 -9.075 1.00 79.44 87 GLU A O 1
ATOM 709 N N . ILE A 1 88 ? 7.675 3.718 -8.951 1.00 77.69 88 ILE A N 1
ATOM 710 C CA . ILE A 1 88 ? 7.987 2.791 -10.054 1.00 77.69 88 ILE A CA 1
ATOM 711 C C . ILE A 1 88 ? 7.882 3.432 -11.433 1.00 77.69 88 ILE A C 1
ATOM 713 O O . ILE A 1 88 ? 8.637 3.075 -12.338 1.00 77.69 88 ILE A O 1
ATOM 717 N N . ILE A 1 89 ? 6.943 4.359 -11.630 1.00 71.62 89 ILE A N 1
ATOM 718 C CA . ILE A 1 89 ? 6.742 4.986 -12.941 1.00 71.62 89 ILE A CA 1
ATOM 719 C C . ILE A 1 89 ? 7.755 6.116 -13.163 1.00 71.62 89 ILE A C 1
ATOM 721 O O . ILE A 1 89 ? 8.182 6.325 -14.307 1.00 71.62 89 ILE A O 1
ATOM 725 N N . TYR A 1 90 ? 8.146 6.838 -12.104 1.00 60.53 90 TYR A N 1
ATOM 726 C CA . TYR A 1 90 ? 9.053 7.984 -12.212 1.00 60.53 90 TYR A CA 1
ATOM 727 C C . TYR A 1 90 ? 10.539 7.664 -11.971 1.00 60.53 90 TYR A C 1
ATOM 729 O O . TYR A 1 90 ? 11.359 8.498 -12.364 1.00 60.53 90 TYR A O 1
ATOM 737 N N . LEU A 1 91 ? 10.908 6.484 -11.443 1.00 55.66 91 LEU A N 1
ATOM 738 C CA . LEU A 1 91 ? 12.266 5.927 -11.619 1.00 55.66 91 LEU A CA 1
ATOM 739 C C . LEU A 1 91 ? 12.527 5.529 -13.082 1.00 55.66 91 LEU A C 1
ATOM 741 O O . LEU A 1 91 ? 13.679 5.678 -13.545 1.00 55.66 91 LEU A O 1
#

pLDDT: mean 77.33, std 14.4, range [34.25, 92.88]